Protein AF-A0A144R8U2-F1 (afdb_monomer)

Mean predicted aligned error: 8.92 Å

Solvent-accessible surface area (backbone atoms only — not comparable to full-atom values): 3410 Å² total; per-residue (Å²): 134,61,80,88,48,40,90,71,42,83,50,64,69,57,34,53,56,54,63,43,51,90,47,88,90,46,68,98,51,88,66,62,74,84,76,77,87,56,83,78,74,73,72,80,81,85,80,127

pLDDT: mean 73.14, std 11.45, range [41.22, 87.75]

Organism: Enterobacter cloacae (NCBI:txid550)

Structure (mmCIF, N/CA/C/O backbone):
data_AF-A0A144R8U2-F1
#
_entry.id   AF-A0A144R8U2-F1
#
loop_
_atom_site.group_PDB
_atom_site.id
_atom_site.type_symbol
_atom_site.label_atom_id
_atom_site.label_alt_id
_atom_site.label_comp_id
_atom_site.label_asym_id
_atom_site.label_entity_id
_atom_site.label_seq_id
_atom_site.pdbx_PDB_ins_code
_atom_site.Cartn_x
_atom_site.Cartn_y
_atom_site.Cartn_z
_atom_site.occupancy
_atom_site.B_iso_or_equiv
_atom_site.auth_seq_id
_atom_site.auth_comp_id
_atom_site.auth_asym_id
_atom_site.auth_atom_id
_atom_site.pdbx_PDB_model_num
ATOM 1 N N . MET A 1 1 ? 3.377 -0.192 -18.652 1.00 58.97 1 MET A N 1
ATOM 2 C CA . MET A 1 1 ? 2.422 -1.096 -17.962 1.00 58.97 1 MET A CA 1
ATOM 3 C C . MET A 1 1 ? 1.158 -0.316 -17.630 1.00 58.97 1 MET A C 1
ATOM 5 O O . MET A 1 1 ? 1.278 0.790 -17.125 1.00 58.97 1 MET A O 1
ATOM 9 N N . ALA A 1 2 ? -0.030 -0.848 -17.929 1.00 67.19 2 ALA A N 1
ATOM 10 C CA . ALA A 1 2 ? -1.296 -0.205 -17.561 1.00 67.19 2 ALA A CA 1
ATOM 11 C C . ALA A 1 2 ? -1.586 -0.361 -16.053 1.00 67.19 2 ALA A C 1
ATOM 13 O O . ALA A 1 2 ? -1.191 -1.357 -15.445 1.00 67.19 2 ALA A O 1
ATOM 14 N N . ALA A 1 3 ? -2.281 0.609 -15.446 1.00 66.62 3 ALA A N 1
ATOM 15 C CA . ALA A 1 3 ? -2.514 0.660 -13.995 1.00 66.62 3 ALA A CA 1
ATOM 16 C C . ALA A 1 3 ? -3.275 -0.563 -13.440 1.00 66.62 3 ALA A C 1
ATOM 18 O O . ALA A 1 3 ? -3.076 -0.966 -12.298 1.00 66.62 3 ALA A O 1
ATOM 19 N N . ASN A 1 4 ? -4.101 -1.205 -14.266 1.00 76.81 4 ASN A N 1
ATOM 20 C CA . ASN A 1 4 ? -4.811 -2.446 -13.941 1.00 76.81 4 ASN A CA 1
ATOM 21 C C . ASN A 1 4 ? -3.896 -3.680 -13.809 1.00 76.81 4 ASN A C 1
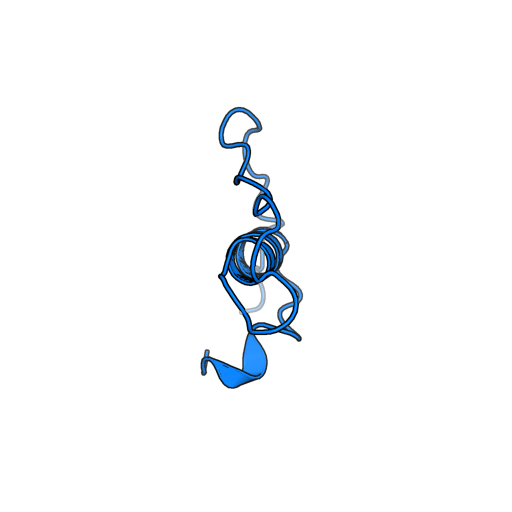ATOM 23 O O . ASN A 1 4 ? -4.322 -4.694 -13.265 1.00 76.81 4 ASN A O 1
ATOM 27 N N . ARG A 1 5 ? -2.648 -3.614 -14.290 1.00 75.31 5 ARG A N 1
ATOM 28 C CA . ARG A 1 5 ? -1.652 -4.695 -14.181 1.00 75.31 5 ARG A CA 1
ATOM 29 C C . ARG A 1 5 ? -0.758 -4.549 -12.950 1.00 75.31 5 ARG A C 1
ATOM 31 O O . ARG A 1 5 ? -0.031 -5.483 -12.634 1.00 75.31 5 ARG A O 1
ATOM 38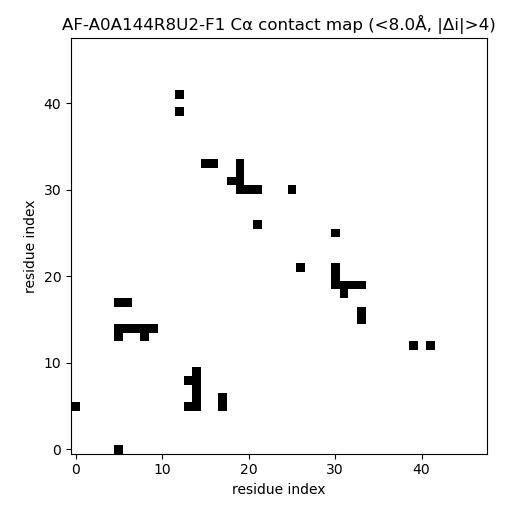 N N . LEU A 1 6 ? -0.846 -3.427 -12.229 1.00 76.56 6 LEU A N 1
ATOM 39 C CA . LEU A 1 6 ? -0.083 -3.171 -11.000 1.00 76.56 6 LEU A CA 1
ATOM 40 C C . LEU A 1 6 ? -0.351 -4.185 -9.869 1.00 76.56 6 LEU A C 1
ATOM 42 O O . LEU A 1 6 ? 0.620 -4.603 -9.243 1.00 76.56 6 LEU A O 1
ATOM 46 N N . PRO A 1 7 ? -1.590 -4.675 -9.635 1.00 75.25 7 PRO A N 1
ATOM 47 C CA . PRO A 1 7 ? -1.834 -5.724 -8.638 1.00 75.25 7 PRO A CA 1
ATOM 48 C C . PRO A 1 7 ? -1.122 -7.048 -8.960 1.00 75.25 7 PRO A C 1
ATOM 50 O O . PRO A 1 7 ? -0.820 -7.829 -8.063 1.00 75.25 7 PRO A O 1
ATOM 53 N N . GLN A 1 8 ? -0.871 -7.300 -10.248 1.00 79.50 8 GLN A N 1
ATOM 54 C CA . GLN A 1 8 ? -0.224 -8.507 -10.771 1.00 79.50 8 GLN A CA 1
ATOM 55 C C . GLN A 1 8 ? 1.257 -8.271 -11.101 1.00 79.50 8 GLN A C 1
ATOM 57 O O . GLN A 1 8 ? 1.887 -9.128 -11.716 1.00 79.50 8 GLN A O 1
ATOM 62 N N . ALA A 1 9 ? 1.817 -7.109 -10.749 1.00 77.62 9 ALA A N 1
ATOM 63 C CA . ALA A 1 9 ? 3.213 -6.815 -11.024 1.00 77.62 9 ALA A CA 1
ATOM 64 C C . ALA A 1 9 ? 4.111 -7.745 -10.199 1.00 77.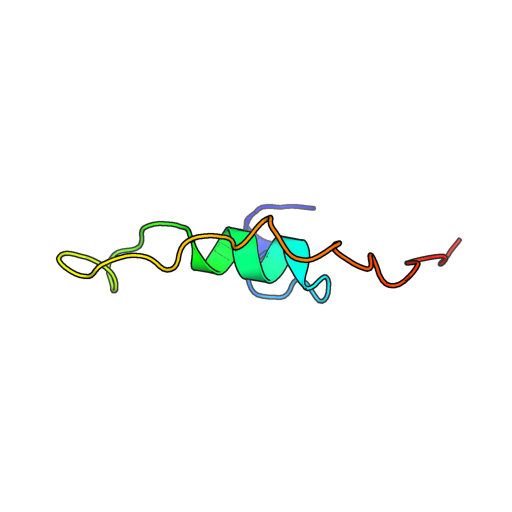62 9 ALA A C 1
ATOM 66 O O . ALA A 1 9 ? 4.024 -7.786 -8.971 1.00 77.62 9 ALA A O 1
ATOM 67 N N . THR A 1 10 ? 4.988 -8.474 -10.884 1.00 76.69 10 THR A N 1
ATOM 68 C CA . THR A 1 10 ? 6.000 -9.335 -10.258 1.00 76.69 10 THR A CA 1
ATOM 69 C C . THR A 1 10 ? 7.109 -8.519 -9.602 1.00 76.69 10 THR A C 1
ATOM 71 O O . THR A 1 10 ? 7.756 -8.989 -8.671 1.00 76.69 10 THR A O 1
ATOM 74 N N . HIS A 1 11 ? 7.317 -7.281 -10.063 1.00 77.06 11 HIS A N 1
ATOM 75 C CA . HIS A 1 11 ? 8.391 -6.442 -9.566 1.00 77.06 11 HIS A CA 1
ATOM 76 C C . HIS A 1 11 ? 8.098 -5.970 -8.128 1.00 77.06 11 HIS A C 1
ATOM 78 O O . HIS A 1 11 ? 7.079 -5.299 -7.903 1.00 77.06 11 HIS A O 1
ATOM 84 N N . PRO A 1 12 ? 8.975 -6.279 -7.152 1.00 74.50 12 PRO A N 1
ATOM 85 C CA . PRO A 1 12 ? 8.716 -6.020 -5.738 1.00 74.50 12 PRO A CA 1
ATOM 86 C C . PRO A 1 12 ? 8.511 -4.530 -5.459 1.00 74.50 12 PRO A C 1
ATOM 88 O O . PRO A 1 12 ? 7.565 -4.172 -4.768 1.00 74.50 12 PRO A O 1
ATOM 91 N N . TYR A 1 13 ? 9.298 -3.646 -6.078 1.00 77.44 13 TYR A N 1
ATOM 92 C CA . TYR A 1 13 ? 9.142 -2.195 -5.924 1.00 77.44 13 TYR A CA 1
ATOM 93 C C . TYR A 1 13 ? 7.762 -1.697 -6.387 1.00 77.44 13 TYR A C 1
ATOM 95 O O . TYR A 1 13 ? 7.100 -0.925 -5.695 1.00 77.44 13 TYR A O 1
ATOM 103 N N . THR A 1 14 ? 7.285 -2.179 -7.538 1.00 80.94 14 THR A N 1
ATOM 104 C CA . THR A 1 14 ? 5.982 -1.790 -8.097 1.00 80.94 14 THR A CA 1
ATOM 105 C C . THR A 1 14 ? 4.834 -2.308 -7.237 1.00 80.94 14 THR A C 1
ATOM 107 O O . THR A 1 14 ? 3.840 -1.606 -7.044 1.00 80.94 14 THR A O 1
ATOM 110 N N . ARG A 1 15 ? 4.987 -3.511 -6.673 1.00 79.44 15 ARG A N 1
ATOM 111 C CA . ARG A 1 15 ? 4.015 -4.093 -5.750 1.00 79.44 15 ARG A CA 1
ATOM 11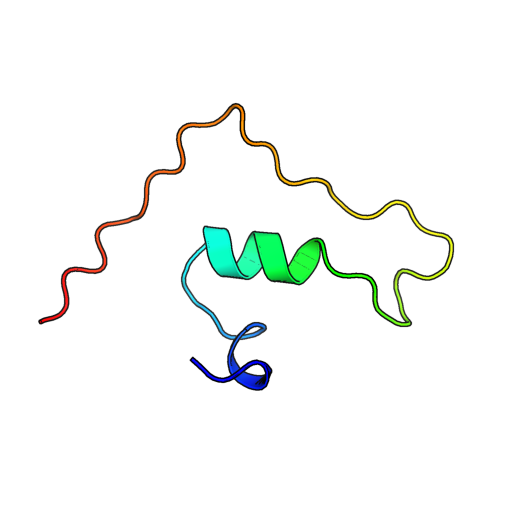2 C C . ARG A 1 15 ? 3.965 -3.329 -4.429 1.00 79.44 15 ARG A C 1
ATOM 114 O O . ARG A 1 15 ? 2.869 -3.022 -3.966 1.00 79.44 15 ARG A O 1
ATOM 121 N N . THR A 1 16 ? 5.116 -2.939 -3.883 1.00 78.75 16 THR A N 1
ATOM 122 C CA . THR A 1 16 ? 5.172 -2.124 -2.664 1.00 78.75 16 THR A CA 1
ATOM 123 C C . THR A 1 16 ? 4.549 -0.744 -2.886 1.00 78.75 16 THR A C 1
ATOM 125 O O . THR A 1 16 ? 3.703 -0.321 -2.099 1.00 78.75 16 THR A O 1
ATOM 128 N N . LEU A 1 17 ? 4.849 -0.073 -4.005 1.00 81.81 17 LEU A N 1
ATOM 129 C CA . LEU A 1 17 ? 4.192 1.193 -4.358 1.00 81.81 17 LEU A CA 1
ATOM 130 C C . LEU A 1 17 ? 2.671 1.056 -4.501 1.00 81.81 17 LEU A C 1
ATOM 132 O O . LEU A 1 17 ? 1.9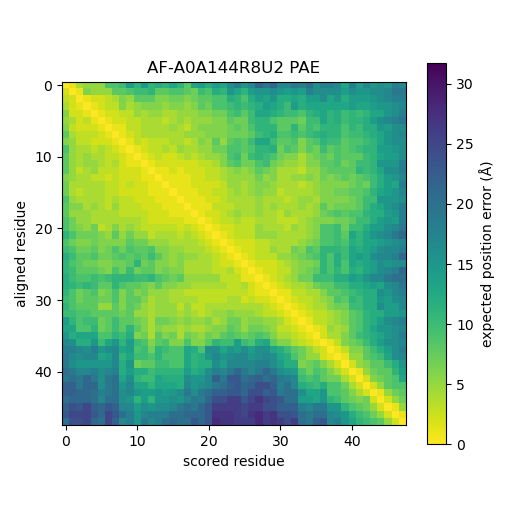32 1.945 -4.079 1.00 81.81 17 LEU A O 1
ATOM 136 N N . TRP A 1 18 ? 2.192 -0.056 -5.065 1.00 82.00 18 TRP A N 1
ATOM 137 C CA . TRP A 1 18 ? 0.760 -0.329 -5.164 1.00 82.00 18 TRP A CA 1
ATOM 138 C C . TRP A 1 18 ? 0.106 -0.500 -3.786 1.00 82.00 18 TRP A C 1
ATOM 140 O O . TRP A 1 18 ? -0.978 0.034 -3.557 1.00 82.00 18 TRP A O 1
ATOM 150 N N . THR A 1 19 ? 0.771 -1.183 -2.849 1.00 79.75 19 THR A N 1
ATOM 151 C CA . THR A 1 19 ? 0.261 -1.363 -1.477 1.00 79.75 19 THR A CA 1
ATOM 152 C C . THR A 1 19 ? 0.257 -0.080 -0.647 1.00 79.75 19 THR A C 1
ATOM 154 O O . THR A 1 19 ? -0.578 0.061 0.241 1.00 79.75 19 THR A O 1
ATOM 157 N N . CYS A 1 20 ? 1.128 0.882 -0.958 1.00 83.31 20 CYS A N 1
ATOM 158 C CA . CYS A 1 20 ? 1.140 2.195 -0.308 1.00 83.31 20 CYS A CA 1
ATOM 159 C C . CYS A 1 20 ? -0.013 3.110 -0.764 1.00 83.31 20 CYS A C 1
ATOM 161 O O . CYS A 1 20 ? -0.141 4.229 -0.266 1.00 83.31 20 CYS A O 1
ATOM 163 N N . ARG A 1 21 ? -0.837 2.690 -1.735 1.00 82.25 21 ARG A N 1
ATOM 164 C CA . ARG A 1 21 ? -1.907 3.523 -2.290 1.00 82.25 21 ARG A CA 1
ATOM 165 C C . ARG A 1 21 ? -3.172 3.470 -1.416 1.00 82.25 21 ARG A C 1
ATOM 167 O O . ARG A 1 21 ? -3.635 2.373 -1.098 1.00 82.25 21 ARG A O 1
ATOM 174 N N . PRO A 1 22 ? -3.813 4.620 -1.127 1.00 82.31 22 PRO A N 1
ATOM 175 C CA . PRO A 1 22 ? -5.123 4.637 -0.487 1.00 82.31 22 PRO A CA 1
ATOM 176 C C . PRO A 1 22 ? -6.175 3.938 -1.355 1.00 82.31 22 PRO A C 1
ATOM 178 O O . PRO A 1 22 ? -6.286 4.193 -2.559 1.00 82.31 22 PRO A O 1
ATOM 181 N N . ASN A 1 23 ? -6.972 3.076 -0.733 1.00 83.25 23 ASN A N 1
ATOM 182 C CA . ASN A 1 23 ? -8.150 2.460 -1.330 1.00 83.25 23 ASN A CA 1
ATOM 183 C C . ASN A 1 23 ? -9.311 2.437 -0.318 1.00 83.25 23 ASN A C 1
ATOM 185 O O . ASN A 1 23 ? -9.144 2.807 0.843 1.00 83.25 23 ASN A O 1
ATOM 189 N N . ALA A 1 24 ? -10.498 2.014 -0.758 1.00 82.75 24 ALA A N 1
ATOM 190 C CA . ALA A 1 24 ? -11.694 1.995 0.087 1.00 82.75 24 ALA A CA 1
ATOM 191 C C . ALA A 1 24 ? -11.533 1.134 1.358 1.00 82.75 24 ALA A C 1
ATOM 193 O O . ALA A 1 24 ? -12.124 1.451 2.384 1.00 82.75 24 ALA A O 1
ATOM 194 N N . ASN A 1 25 ? -10.693 0.093 1.317 1.00 81.94 25 ASN A N 1
ATOM 195 C CA . ASN A 1 25 ? -10.452 -0.801 2.452 1.00 81.94 25 ASN A CA 1
ATOM 196 C C . ASN A 1 25 ? -9.443 -0.232 3.460 1.00 81.94 25 ASN A C 1
ATOM 198 O O . ASN A 1 25 ? -9.382 -0.711 4.585 1.00 81.94 25 ASN A O 1
ATOM 202 N N . THR A 1 26 ? -8.651 0.773 3.080 1.00 80.69 26 THR A N 1
ATOM 203 C CA . THR A 1 26 ? -7.662 1.417 3.963 1.00 80.69 26 THR A CA 1
ATOM 204 C C . THR A 1 26 ? -8.199 2.709 4.582 1.00 80.69 26 THR A C 1
ATOM 206 O O . THR A 1 26 ? -7.432 3.520 5.100 1.00 80.69 26 THR A O 1
ATOM 209 N N . PHE A 1 27 ? -9.507 2.961 4.481 1.00 82.25 27 PHE A N 1
ATOM 210 C CA . PHE A 1 27 ? -10.120 4.171 5.014 1.00 82.25 27 PHE A CA 1
ATOM 211 C C . PHE A 1 27 ? -10.038 4.169 6.548 1.00 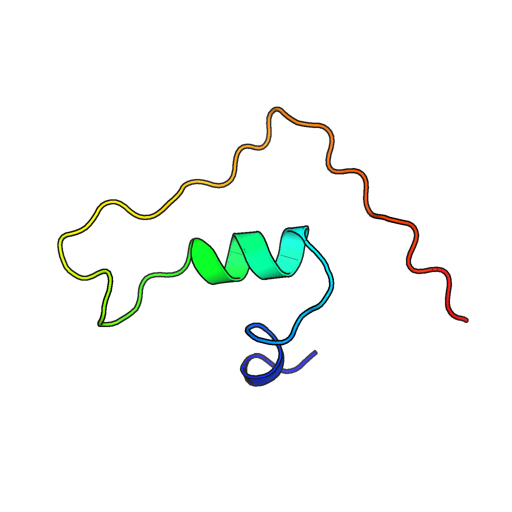82.25 27 PHE A C 1
ATOM 213 O O . PHE A 1 27 ? -10.521 3.250 7.202 1.00 82.25 27 PHE A O 1
ATOM 220 N N . GLY A 1 28 ? -9.390 5.186 7.124 1.00 87.75 28 GLY A N 1
ATOM 221 C CA . GLY A 1 28 ? -9.168 5.282 8.573 1.00 87.75 28 GLY A CA 1
ATOM 222 C C . GLY A 1 28 ? -8.021 4.421 9.122 1.00 87.75 28 GLY A C 1
ATOM 223 O O . GLY A 1 28 ? -7.831 4.387 10.334 1.00 87.75 28 GLY A O 1
ATOM 224 N N . GLN A 1 29 ? -7.242 3.751 8.265 1.00 85.19 29 GLN A N 1
ATOM 225 C CA . GLN A 1 29 ? -6.062 2.975 8.662 1.00 85.19 29 GLN A CA 1
ATOM 226 C C . GLN A 1 29 ? -4.771 3.656 8.187 1.00 85.19 29 GLN A C 1
ATOM 228 O O . GLN A 1 29 ? -4.748 4.300 7.137 1.00 85.19 29 GLN A O 1
ATOM 233 N N . MET A 1 30 ? -3.678 3.510 8.945 1.00 83.56 30 MET A N 1
ATOM 234 C CA . MET A 1 30 ? -2.361 3.966 8.489 1.00 83.56 30 MET A CA 1
ATOM 235 C C . MET A 1 30 ? -1.900 3.116 7.305 1.00 83.56 30 MET A C 1
ATOM 237 O O . MET A 1 30 ? -1.832 1.891 7.390 1.00 83.56 30 MET A O 1
ATOM 241 N N . LEU A 1 31 ? -1.568 3.786 6.203 1.00 84.88 31 LEU A N 1
ATOM 242 C CA . LEU A 1 31 ? -0.989 3.138 5.036 1.00 84.88 31 LEU A CA 1
ATOM 243 C C . LEU A 1 31 ? 0.458 2.724 5.323 1.00 84.88 31 LEU A C 1
ATOM 245 O O . LEU A 1 31 ? 1.183 3.473 5.986 1.00 84.88 31 LEU A O 1
ATOM 249 N N . PRO A 1 32 ? 0.908 1.573 4.795 1.00 80.50 32 PRO A N 1
ATOM 250 C CA . PRO A 1 32 ? 2.309 1.203 4.874 1.00 80.50 32 PRO A CA 1
ATOM 251 C C . PRO A 1 32 ? 3.143 2.234 4.112 1.00 80.50 32 PRO A C 1
ATOM 253 O O . PRO A 1 32 ? 2.794 2.639 2.999 1.00 80.50 32 PRO A O 1
ATOM 256 N N . THR A 1 33 ? 4.251 2.666 4.703 1.00 80.12 33 THR A N 1
ATOM 257 C CA . THR A 1 33 ? 5.211 3.555 4.052 1.00 80.12 33 THR A CA 1
ATOM 258 C C . THR A 1 33 ? 6.316 2.742 3.392 1.00 80.12 33 THR A C 1
ATOM 260 O O . THR A 1 33 ? 6.734 1.693 3.876 1.00 80.12 33 THR A O 1
ATOM 263 N N . LEU A 1 34 ? 6.784 3.230 2.245 1.00 77.81 34 LEU A N 1
ATOM 264 C CA . LEU A 1 34 ? 7.899 2.626 1.532 1.00 77.81 34 LEU A CA 1
ATOM 265 C C . LEU A 1 34 ? 9.203 2.902 2.297 1.00 77.81 34 LEU A C 1
ATOM 267 O O . LEU A 1 34 ? 9.642 4.052 2.356 1.00 77.81 34 LEU A O 1
ATOM 271 N N . ASP A 1 35 ? 9.834 1.862 2.839 1.00 77.25 35 ASP A N 1
ATOM 272 C CA . ASP A 1 35 ? 11.142 1.982 3.489 1.00 77.25 35 ASP A CA 1
ATOM 273 C C . ASP A 1 35 ? 12.264 2.105 2.450 1.00 77.25 35 ASP A C 1
ATOM 275 O O . ASP A 1 35 ? 12.694 1.123 1.854 1.00 77.25 35 ASP A O 1
ATOM 279 N N . ARG A 1 36 ? 12.745 3.333 2.235 1.00 72.38 36 ARG A N 1
ATOM 280 C CA . ARG A 1 36 ? 13.816 3.655 1.275 1.00 72.38 36 ARG A CA 1
ATOM 281 C C . ARG A 1 36 ? 15.227 3.438 1.820 1.00 72.38 36 ARG A C 1
ATOM 283 O O . ARG A 1 36 ? 16.175 3.680 1.079 1.00 72.38 36 ARG A O 1
ATOM 290 N N . SER A 1 37 ? 15.372 3.048 3.087 1.00 74.81 37 SER A N 1
ATOM 291 C CA . SER A 1 37 ? 16.684 2.816 3.701 1.00 74.81 37 SER A CA 1
ATOM 292 C C . SER A 1 37 ? 17.343 1.532 3.198 1.00 74.81 37 SER A C 1
ATOM 294 O O . SER A 1 37 ? 18.569 1.431 3.189 1.00 74.81 37 SER A O 1
ATOM 296 N N . GLN A 1 38 ? 16.544 0.571 2.725 1.00 64.75 38 GLN A N 1
ATOM 297 C CA . GLN A 1 38 ? 17.072 -0.625 2.092 1.00 64.75 38 GLN A CA 1
ATOM 298 C C . GLN A 1 38 ? 17.473 -0.324 0.644 1.00 64.75 38 GLN A C 1
ATOM 300 O O . GLN A 1 38 ? 16.661 0.214 -0.116 1.00 64.75 38 GLN A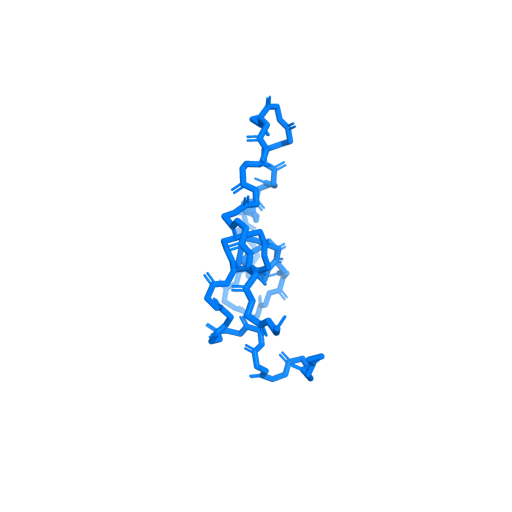 O 1
ATOM 305 N N . PRO A 1 39 ? 18.700 -0.686 0.224 1.00 63.88 39 PRO A N 1
ATOM 306 C CA . PRO A 1 39 ? 19.057 -0.655 -1.181 1.00 63.88 39 PRO A CA 1
ATOM 307 C C . PRO A 1 39 ? 18.147 -1.640 -1.911 1.00 63.88 39 PRO A C 1
ATOM 309 O O . PRO A 1 39 ? 18.251 -2.856 -1.746 1.00 63.88 39 PRO A O 1
ATOM 312 N N . TRP A 1 40 ? 17.220 -1.098 -2.696 1.00 60.34 40 TRP A N 1
ATOM 313 C CA . TRP A 1 40 ? 16.346 -1.877 -3.557 1.00 60.34 40 TRP A CA 1
ATOM 314 C C . TRP A 1 40 ? 17.229 -2.650 -4.532 1.00 60.34 40 TRP A C 1
ATOM 316 O O . TRP A 1 40 ? 17.767 -2.079 -5.479 1.00 60.34 40 TRP A O 1
ATOM 326 N N . LYS A 1 41 ? 17.409 -3.951 -4.298 1.00 58.12 41 LYS A N 1
ATOM 327 C CA . LYS A 1 41 ? 17.918 -4.835 -5.341 1.00 58.12 41 LYS A CA 1
ATOM 328 C C . LYS A 1 41 ? 16.791 -5.041 -6.338 1.00 58.12 41 LYS A C 1
ATOM 330 O O . LYS A 1 41 ? 15.968 -5.941 -6.173 1.00 58.12 41 LYS A O 1
ATOM 335 N N . GLU A 1 42 ? 16.758 -4.184 -7.353 1.00 59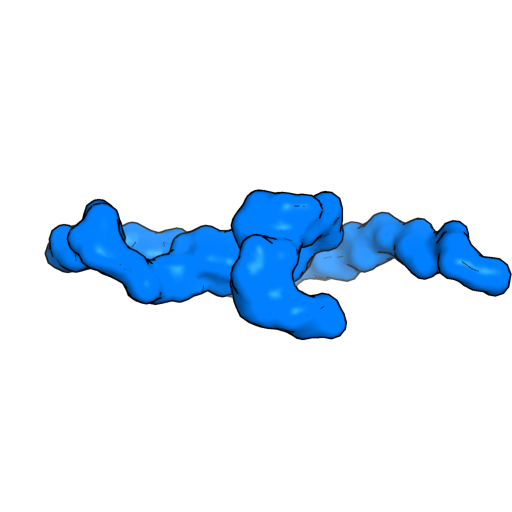.75 42 GLU A N 1
ATOM 336 C CA . GLU A 1 42 ? 16.139 -4.530 -8.625 1.00 59.75 42 GLU A CA 1
ATOM 337 C C . GLU A 1 42 ? 16.746 -5.875 -9.031 1.00 59.75 42 GLU A C 1
ATOM 339 O O . GLU A 1 42 ? 17.956 -6.007 -9.222 1.00 59.75 42 GLU A O 1
ATOM 344 N N . THR A 1 43 ? 15.929 -6.923 -8.968 1.00 54.03 43 THR A N 1
ATOM 345 C CA . THR A 1 43 ? 16.321 -8.217 -9.510 1.00 54.03 43 THR A CA 1
ATOM 346 C C . THR A 1 43 ? 16.323 -7.968 -11.000 1.00 54.03 43 THR A C 1
ATOM 348 O O . THR A 1 43 ? 15.252 -7.755 -11.561 1.00 54.03 43 THR A O 1
ATOM 351 N N . ASP A 1 44 ? 17.529 -7.846 -11.551 1.00 52.19 44 ASP A N 1
ATOM 352 C CA . ASP A 1 44 ? 17.821 -7.596 -12.955 1.00 52.19 44 ASP A CA 1
ATOM 353 C C . ASP A 1 44 ? 16.774 -8.292 -13.826 1.00 52.19 44 ASP A C 1
ATOM 355 O O . ASP A 1 44 ? 16.725 -9.518 -13.928 1.00 52.19 44 ASP A O 1
ATOM 359 N N . HIS A 1 45 ? 15.841 -7.501 -14.350 1.00 52.91 45 HIS A N 1
ATOM 360 C CA . HIS A 1 45 ? 14.847 -7.981 -15.294 1.00 52.91 45 HIS A CA 1
ATOM 361 C C . HIS A 1 45 ? 15.470 -7.851 -16.688 1.00 52.91 45 HIS A C 1
ATOM 363 O O . HIS A 1 45 ? 14.897 -7.226 -17.580 1.00 52.91 45 HIS A O 1
ATOM 369 N N . ASP A 1 46 ? 16.666 -8.424 -16.865 1.00 48.53 46 ASP A 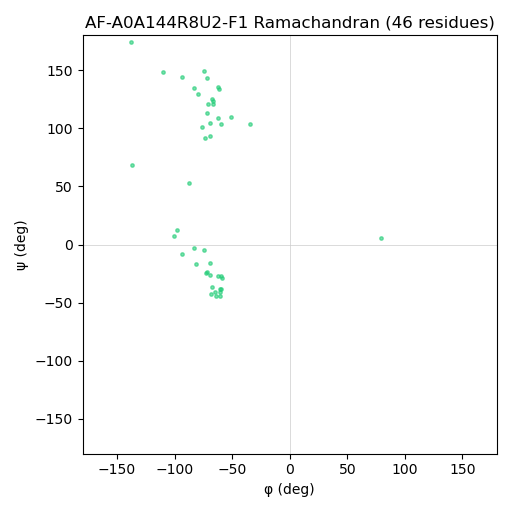N 1
ATOM 370 C CA . ASP A 1 46 ? 17.214 -8.714 -18.182 1.00 48.53 46 ASP A CA 1
ATOM 371 C C . ASP A 1 46 ? 16.370 -9.835 -18.787 1.00 48.53 46 ASP A C 1
ATOM 373 O O . ASP A 1 46 ? 16.500 -11.028 -18.516 1.00 48.53 46 ASP A O 1
ATOM 377 N N . ALA A 1 47 ? 15.372 -9.401 -19.538 1.00 49.84 47 ALA A N 1
ATOM 378 C CA . ALA A 1 47 ? 14.695 -10.223 -20.512 1.00 49.84 47 ALA A CA 1
ATOM 379 C C . ALA A 1 47 ? 14.497 -9.367 -21.757 1.00 49.84 47 ALA A C 1
ATOM 381 O O . ALA A 1 47 ? 13.369 -8.995 -22.104 1.00 49.84 47 ALA A O 1
ATOM 382 N N . ARG A 1 48 ? 15.612 -9.044 -22.418 1.00 41.22 48 ARG A N 1
ATOM 383 C CA . ARG A 1 48 ? 15.607 -8.897 -23.868 1.00 41.22 48 ARG A CA 1
ATOM 384 C C . ARG A 1 48 ? 16.936 -9.277 -24.504 1.00 41.22 48 ARG A C 1
ATOM 386 O O . ARG A 1 48 ? 17.926 -8.572 -24.243 1.00 41.22 48 ARG A O 1
#

Sequence (48 aa):
MAANRLPQATHPYTRTLWTCRPNANTFGQMLPTLDRSQPWKETDHDAR

Foldseek 3Di:
DDPVCLCVDPFPVSVLVVQQDDDPVCVPHDGDDDDPPDDPPRVPPPDD

Radius of gyration: 12.9 Å; Cα contacts (8 Å, |Δi|>4): 23; chains: 1; bounding box: 31×16×32 Å

Secondary structure (DSSP, 8-state):
--GGGGGG---HHHHHHHHTS--GGGTTSPPPP--TTS----------